Protein AF-A0A820IC75-F1 (afdb_monomer_lite)

Foldseek 3Di:
DVLVVQLVVLVVQLVVLVVVVVVVVVVCVVVVHPDDDPCVVVSVVSNVVSVVSNVVSVVVVVVVVVCVVVPD

pLDDT: mean 91.43, std 5.34, range [63.59, 96.75]

Sequence (72 aa):
MMLVANSCLAQLIFGSDMLAMAIFTFHNDLKKIKYQDSLCIFRGYLGYVATILQNHSYLLQAAYRYITVVYP

Radius of gyration: 17.55 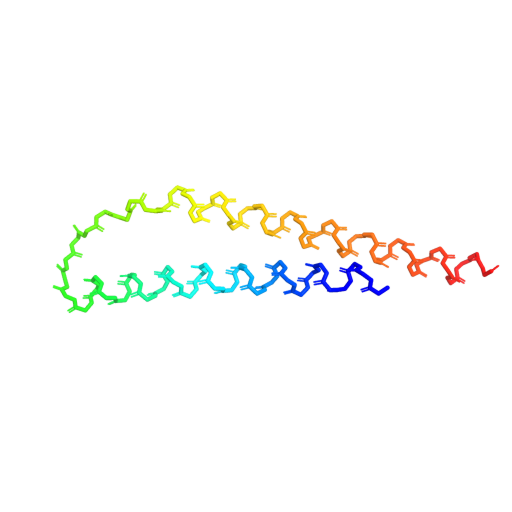Å; chains: 1; bounding box: 42×16×49 Å

Secondary structure (DSSP, 8-state):
-HHHHHHHHHHHHHHHHHHHHHHHHHHHHHHT-----TTHHHHHHHHHHHHHHHHHHHHHHHHHHHHHHH--

Organism: NCBI:txid433720

Structure (mmCIF, N/CA/C/O backbone):
data_AF-A0A820IC75-F1
#
_entry.id   AF-A0A820IC75-F1
#
loop_
_atom_site.group_PDB
_atom_site.id
_atom_site.type_symbol
_atom_site.label_atom_id
_atom_site.label_alt_id
_atom_site.label_comp_id
_atom_site.label_asym_id
_atom_site.label_entity_id
_atom_site.label_seq_id
_atom_site.pdbx_PDB_ins_code
_atom_site.Cartn_x
_atom_site.Cartn_y
_atom_site.Cartn_z
_atom_site.occupancy
_atom_site.B_iso_or_equiv
_atom_site.auth_seq_id
_atom_site.auth_comp_id
_atom_site.auth_asym_id
_atom_site.auth_atom_id
_atom_site.pdbx_PDB_model_num
ATOM 1 N N . MET A 1 1 ? -18.759 -0.154 9.821 1.00 63.59 1 MET A N 1
ATOM 2 C CA . MET A 1 1 ? -18.434 -0.658 8.461 1.00 63.59 1 MET A CA 1
ATOM 3 C C . MET A 1 1 ? -17.503 0.256 7.655 1.00 63.59 1 MET A C 1
ATOM 5 O O . MET A 1 1 ? -16.758 -0.264 6.840 1.00 63.59 1 MET A O 1
ATOM 9 N N . MET A 1 2 ? -17.456 1.571 7.905 1.00 80.69 2 MET A N 1
ATOM 10 C CA . MET A 1 2 ? -16.548 2.504 7.205 1.00 80.69 2 MET A CA 1
ATOM 11 C C . MET A 1 2 ? -15.050 2.144 7.327 1.00 80.69 2 MET A C 1
ATOM 13 O O . MET A 1 2 ? -14.318 2.225 6.348 1.00 80.69 2 MET A O 1
ATOM 17 N N . LEU A 1 3 ? -14.607 1.651 8.492 1.00 80.81 3 LEU A N 1
ATOM 18 C CA . LEU A 1 3 ? -13.226 1.182 8.695 1.00 80.81 3 LEU A CA 1
ATOM 19 C C . LEU A 1 3 ? -12.846 -0.001 7.789 1.00 80.81 3 LEU A C 1
ATOM 21 O O . LEU A 1 3 ? -11.697 -0.090 7.371 1.00 80.81 3 LEU A O 1
ATOM 25 N N . VAL A 1 4 ? -13.805 -0.880 7.470 1.00 85.00 4 VAL A N 1
ATOM 26 C CA . VAL A 1 4 ? -13.584 -2.024 6.569 1.00 85.00 4 VAL A CA 1
ATOM 27 C C . VAL A 1 4 ? -13.366 -1.521 5.145 1.00 85.00 4 VAL A C 1
ATOM 29 O O . VAL A 1 4 ? -12.398 -1.911 4.498 1.00 85.00 4 VAL A O 1
ATOM 32 N N . ALA A 1 5 ? -14.209 -0.590 4.689 1.00 85.75 5 ALA A N 1
ATOM 33 C CA . ALA A 1 5 ? -14.041 0.055 3.390 1.00 85.75 5 ALA A CA 1
ATOM 34 C C . ALA A 1 5 ? -12.681 0.768 3.282 1.00 85.75 5 ALA A C 1
ATOM 36 O O . ALA A 1 5 ? -12.009 0.638 2.262 1.00 85.75 5 ALA A O 1
ATOM 37 N N . ASN A 1 6 ? -12.235 1.436 4.352 1.00 87.88 6 ASN A N 1
ATOM 38 C CA . ASN A 1 6 ? -10.921 2.078 4.397 1.00 87.88 6 ASN A CA 1
ATOM 39 C C . ASN A 1 6 ? -9.770 1.065 4.272 1.00 87.88 6 ASN A C 1
ATOM 41 O O . ASN A 1 6 ? -8.847 1.282 3.491 1.00 87.88 6 ASN A O 1
ATOM 45 N N . SER A 1 7 ? -9.838 -0.072 4.978 1.00 89.19 7 SER A N 1
ATOM 46 C CA . SER A 1 7 ? -8.835 -1.137 4.832 1.00 89.19 7 SER A CA 1
ATOM 47 C C . SER A 1 7 ? -8.827 -1.760 3.432 1.00 89.19 7 SER A C 1
ATOM 49 O O . SER A 1 7 ? -7.751 -2.018 2.898 1.00 89.19 7 SER A O 1
ATOM 51 N N . CYS A 1 8 ? -9.993 -1.946 2.804 1.00 91.44 8 CYS A N 1
ATOM 52 C CA . CYS A 1 8 ? -10.076 -2.462 1.437 1.00 91.44 8 CYS A CA 1
ATOM 53 C C . CYS A 1 8 ? -9.492 -1.473 0.421 1.00 91.44 8 CYS A C 1
ATOM 55 O O . CYS A 1 8 ? -8.743 -1.876 -0.465 1.00 91.44 8 CYS A O 1
ATOM 57 N N . LEU A 1 9 ? -9.790 -0.178 0.565 1.00 92.50 9 LEU A N 1
ATOM 58 C CA . LEU A 1 9 ? -9.220 0.864 -0.287 1.00 92.50 9 LEU A CA 1
ATOM 59 C C . LEU A 1 9 ? -7.691 0.920 -0.138 1.00 92.50 9 LEU A C 1
ATOM 61 O O . LEU A 1 9 ? -6.981 0.949 -1.139 1.00 92.50 9 LEU A O 1
ATOM 65 N N . ALA A 1 10 ? -7.182 0.876 1.097 1.00 92.81 10 ALA A N 1
ATOM 66 C CA . ALA A 1 10 ? -5.746 0.861 1.367 1.00 92.81 10 ALA A CA 1
ATOM 67 C C . ALA A 1 10 ? -5.054 -0.357 0.728 1.00 92.81 10 ALA A C 1
ATOM 69 O O . ALA A 1 10 ? -4.000 -0.206 0.113 1.00 92.81 10 ALA A O 1
ATOM 70 N N . GLN A 1 11 ? -5.675 -1.541 0.795 1.00 93.81 11 GLN A N 1
ATOM 71 C CA . GLN A 1 11 ? -5.167 -2.747 0.134 1.00 93.81 11 GLN A CA 1
ATOM 72 C C . GLN A 1 11 ? -5.184 -2.645 -1.391 1.00 93.81 11 GLN A C 1
ATOM 74 O O . GLN A 1 11 ? -4.229 -3.077 -2.031 1.00 93.81 11 GLN A O 1
ATOM 79 N N . LEU A 1 12 ? -6.237 -2.071 -1.979 1.00 95.38 12 LEU A N 1
ATOM 80 C CA . LEU A 1 12 ? -6.303 -1.847 -3.425 1.00 95.38 12 LEU A CA 1
ATOM 81 C C . LEU A 1 12 ? -5.187 -0.911 -3.891 1.00 95.38 12 LEU A C 1
ATOM 83 O O . LEU A 1 12 ? -4.494 -1.219 -4.859 1.00 95.38 12 LEU A O 1
ATOM 87 N N . ILE A 1 13 ? -4.978 0.194 -3.173 1.00 94.56 13 ILE A N 1
ATOM 88 C CA . ILE A 1 13 ? -3.914 1.158 -3.462 1.00 94.56 13 ILE A CA 1
ATOM 89 C C . ILE A 1 13 ? -2.545 0.473 -3.362 1.00 94.56 13 ILE A C 1
ATOM 91 O O . ILE A 1 13 ? -1.780 0.500 -4.325 1.00 94.56 13 ILE A O 1
ATOM 95 N N . PHE A 1 14 ? -2.268 -0.214 -2.253 1.00 94.88 14 PHE A N 1
ATOM 96 C CA . PHE A 1 14 ? -1.006 -0.927 -2.045 1.00 94.88 14 PHE A CA 1
ATOM 97 C C . PHE A 1 14 ? -0.756 -2.011 -3.105 1.00 94.88 14 PHE A C 1
ATOM 99 O O . PHE A 1 14 ? 0.330 -2.095 -3.674 1.00 94.88 14 PHE A O 1
ATOM 106 N N . GLY A 1 15 ? -1.770 -2.822 -3.415 1.00 95.12 15 GLY A N 1
ATOM 107 C CA . GLY A 1 15 ? -1.674 -3.871 -4.428 1.00 95.12 15 GLY A CA 1
ATOM 108 C C . GLY A 1 1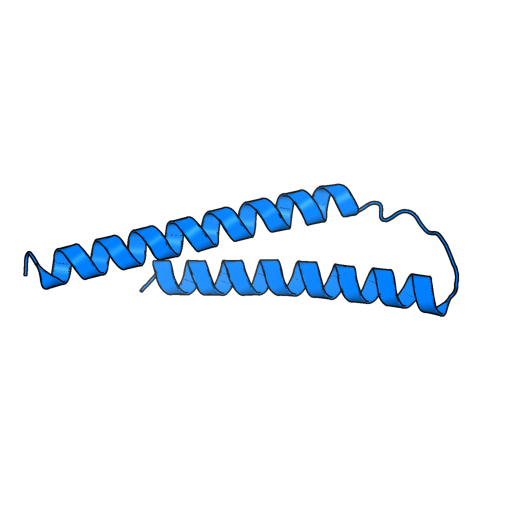5 ? -1.419 -3.312 -5.827 1.00 95.12 15 GLY A C 1
ATOM 109 O O . GLY A 1 15 ? -0.602 -3.860 -6.564 1.00 95.12 15 GLY A O 1
ATOM 110 N N . SER A 1 16 ? -2.066 -2.197 -6.179 1.00 95.38 16 SER A N 1
ATOM 111 C CA . SER A 1 16 ? -1.838 -1.522 -7.461 1.00 95.38 16 SER A CA 1
ATOM 112 C C . SER A 1 16 ? -0.420 -0.953 -7.584 1.00 95.38 16 SER A C 1
ATOM 114 O O . SER A 1 16 ? 0.196 -1.086 -8.642 1.00 95.38 16 SER A O 1
ATOM 116 N N . ASP A 1 17 ? 0.127 -0.398 -6.498 1.00 94.88 17 ASP A N 1
ATOM 117 C CA . ASP A 1 17 ? 1.492 0.131 -6.448 1.00 94.88 17 ASP A CA 1
ATOM 118 C C . ASP A 1 17 ? 2.533 -0.982 -6.631 1.00 94.88 17 ASP A C 1
ATOM 120 O O . ASP A 1 17 ? 3.406 -0.901 -7.501 1.00 94.88 17 ASP A O 1
ATOM 124 N N . MET A 1 18 ? 2.362 -2.086 -5.899 1.00 94.62 18 MET A N 1
ATOM 125 C CA . MET A 1 18 ? 3.217 -3.269 -6.012 1.00 94.62 18 MET A CA 1
ATOM 126 C C . MET A 1 18 ? 3.140 -3.913 -7.396 1.00 94.62 18 MET A C 1
ATOM 128 O O . MET A 1 18 ? 4.168 -4.289 -7.960 1.00 94.62 18 MET A O 1
ATOM 132 N N . LEU A 1 19 ? 1.944 -4.004 -7.986 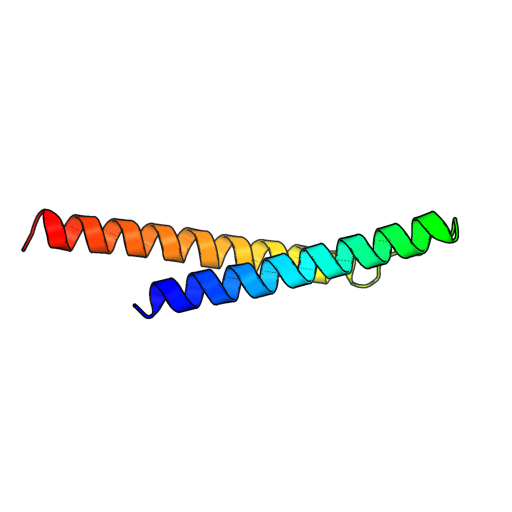1.00 96.12 19 LEU A N 1
ATOM 133 C CA . LEU A 1 19 ? 1.776 -4.529 -9.340 1.00 96.12 19 LEU A CA 1
ATOM 134 C C . LEU A 1 19 ? 2.488 -3.642 -10.369 1.00 96.12 19 LEU A C 1
ATOM 136 O O . LEU A 1 19 ? 3.184 -4.148 -11.248 1.00 96.12 19 LEU A O 1
ATOM 140 N N . ALA A 1 20 ? 2.357 -2.321 -10.250 1.00 93.44 20 ALA A N 1
ATOM 141 C CA . ALA A 1 20 ? 3.014 -1.379 -11.146 1.00 93.44 20 ALA A CA 1
ATOM 142 C C . ALA A 1 20 ? 4.547 -1.421 -11.011 1.00 93.44 20 ALA A C 1
ATOM 144 O O . ALA A 1 20 ? 5.255 -1.273 -12.012 1.00 93.44 20 ALA A O 1
ATOM 145 N N . MET A 1 21 ? 5.066 -1.640 -9.798 1.00 93.44 21 MET A N 1
ATOM 146 C CA . MET A 1 21 ? 6.491 -1.879 -9.558 1.00 93.44 21 MET A CA 1
ATOM 147 C C . MET A 1 21 ? 6.949 -3.192 -10.201 1.00 93.44 21 MET A C 1
ATOM 149 O O . MET A 1 21 ? 7.940 -3.199 -10.927 1.00 93.44 21 MET A O 1
ATOM 153 N N . ALA A 1 22 ? 6.200 -4.281 -10.015 1.00 94.25 22 ALA A N 1
ATOM 154 C CA . ALA A 1 22 ? 6.516 -5.578 -10.606 1.00 94.25 22 ALA A CA 1
ATOM 155 C C . ALA A 1 22 ? 6.534 -5.526 -12.141 1.00 94.25 22 ALA A C 1
ATOM 157 O O . ALA A 1 22 ? 7.474 -6.023 -12.758 1.00 94.25 22 ALA A O 1
ATOM 158 N N . ILE A 1 23 ? 5.544 -4.871 -12.763 1.00 94.88 23 ILE A N 1
ATOM 159 C CA . ILE A 1 23 ? 5.489 -4.680 -14.220 1.00 94.88 23 ILE A CA 1
ATOM 160 C C . ILE A 1 23 ? 6.700 -3.882 -14.711 1.00 94.88 23 ILE A C 1
ATOM 162 O O . ILE A 1 23 ? 7.303 -4.249 -15.718 1.00 94.88 23 ILE A O 1
ATOM 166 N N . PHE A 1 24 ? 7.073 -2.806 -14.011 1.00 93.00 24 PHE A N 1
ATOM 167 C CA . PHE A 1 24 ? 8.228 -1.987 -14.379 1.00 93.00 24 PHE A CA 1
ATOM 168 C C . PHE A 1 24 ? 9.537 -2.784 -14.311 1.00 93.00 24 PHE A C 1
ATOM 170 O O . PHE A 1 24 ? 10.306 -2.787 -15.274 1.00 93.00 24 PHE A O 1
ATOM 177 N N . THR A 1 25 ? 9.764 -3.503 -13.210 1.00 92.44 25 THR A N 1
ATOM 178 C CA . THR A 1 25 ? 10.943 -4.362 -13.040 1.00 92.44 25 THR A CA 1
ATOM 179 C C . THR A 1 25 ? 10.986 -5.438 -14.119 1.00 92.44 25 THR A C 1
ATOM 181 O O . THR A 1 25 ? 11.985 -5.564 -14.821 1.00 92.44 25 THR A O 1
ATOM 184 N N . PHE A 1 26 ? 9.869 -6.132 -14.342 1.00 94.88 26 PHE A N 1
ATOM 185 C CA . PHE A 1 26 ? 9.765 -7.174 -15.359 1.00 94.88 26 PHE A CA 1
ATOM 186 C C . PHE A 1 26 ? 10.045 -6.641 -16.771 1.00 94.88 26 PHE A C 1
ATOM 188 O O . PHE A 1 26 ? 10.748 -7.274 -17.555 1.00 94.88 26 PHE A O 1
ATOM 195 N N . HIS A 1 27 ? 9.541 -5.450 -17.099 1.00 94.50 27 HIS A N 1
ATOM 196 C CA . HIS A 1 27 ? 9.787 -4.811 -18.388 1.00 94.50 27 HIS A CA 1
ATOM 197 C C . HIS A 1 27 ? 11.271 -4.488 -18.614 1.00 94.50 27 HIS A C 1
ATOM 199 O O . HIS A 1 27 ? 11.796 -4.709 -19.710 1.00 94.50 27 HIS A O 1
ATOM 205 N N . ASN A 1 28 ? 11.946 -3.977 -17.585 1.00 91.19 28 ASN A N 1
ATOM 206 C CA . ASN A 1 28 ? 13.370 -3.663 -17.644 1.00 91.19 28 ASN A CA 1
ATOM 207 C C . ASN A 1 28 ? 14.232 -4.923 -17.731 1.00 91.19 28 ASN A C 1
ATOM 209 O O . ASN A 1 28 ? 15.161 -4.960 -18.541 1.00 91.19 28 ASN A O 1
ATOM 213 N N . ASP A 1 29 ? 13.881 -5.964 -16.976 1.00 92.31 29 ASP A N 1
ATOM 214 C CA . ASP A 1 29 ? 14.566 -7.257 -17.003 1.00 92.31 29 ASP A CA 1
ATOM 215 C C . ASP A 1 29 ? 14.449 -7.921 -18.379 1.00 92.31 29 ASP A C 1
ATOM 217 O O . ASP A 1 29 ? 15.456 -8.349 -18.949 1.00 92.31 29 ASP A O 1
ATOM 221 N N . LEU A 1 30 ? 13.249 -7.923 -18.974 1.00 95.31 30 LEU A N 1
ATOM 222 C CA . LEU A 1 30 ? 13.023 -8.450 -20.324 1.00 95.31 30 LEU A CA 1
ATOM 223 C C . LEU A 1 30 ? 13.859 -7.728 -21.384 1.00 95.31 30 LEU A C 1
ATOM 225 O O . LEU A 1 30 ? 14.384 -8.360 -22.301 1.00 95.31 30 LEU A O 1
ATOM 229 N N . LYS A 1 31 ? 13.992 -6.405 -21.267 1.00 93.31 31 LYS A N 1
ATOM 230 C CA . LYS A 1 31 ? 14.774 -5.596 -22.208 1.00 93.31 31 LYS A CA 1
ATOM 231 C C . LYS A 1 31 ? 16.267 -5.544 -21.869 1.00 93.31 31 LYS A C 1
ATOM 233 O O . LYS A 1 31 ? 17.037 -5.023 -22.672 1.00 93.31 31 LYS A O 1
ATOM 238 N N . LYS A 1 32 ? 16.685 -6.081 -20.715 1.00 88.31 32 LYS A N 1
ATOM 239 C CA . LYS A 1 32 ? 18.043 -5.964 -20.150 1.00 88.31 32 LYS A CA 1
ATOM 240 C C . LYS A 1 32 ? 18.520 -4.510 -20.027 1.00 88.31 32 LYS A C 1
ATOM 242 O O . LYS A 1 32 ? 19.710 -4.227 -20.160 1.00 88.31 32 LYS A O 1
ATOM 247 N N . ILE A 1 33 ? 17.596 -3.580 -19.782 1.00 89.00 33 ILE A N 1
ATOM 248 C CA . ILE A 1 33 ? 17.895 -2.150 -19.645 1.00 89.00 33 ILE A CA 1
ATOM 249 C C . ILE A 1 33 ? 17.916 -1.806 -18.159 1.00 89.00 33 ILE A C 1
ATOM 251 O O . ILE A 1 33 ? 16.947 -2.046 -17.445 1.00 89.00 33 ILE A O 1
ATOM 255 N N . LYS A 1 34 ? 19.003 -1.190 -17.691 1.00 81.25 34 LYS A N 1
ATOM 256 C CA . LYS A 1 34 ? 19.054 -0.592 -16.352 1.00 81.25 34 LYS A CA 1
ATOM 257 C C . LYS A 1 34 ? 18.519 0.833 -16.425 1.00 81.25 34 LYS A C 1
ATOM 259 O O . LYS A 1 34 ? 19.286 1.772 -16.617 1.00 81.25 34 LYS A O 1
ATOM 264 N N . TYR A 1 35 ? 17.201 0.978 -16.314 1.00 86.38 35 TYR A N 1
ATOM 265 C CA . TYR A 1 35 ? 16.556 2.282 -16.186 1.00 86.38 35 TYR A CA 1
ATOM 266 C C . TYR A 1 35 ? 16.251 2.567 -14.715 1.00 86.38 35 TYR A C 1
ATOM 268 O O . TYR A 1 35 ? 15.704 1.717 -14.011 1.00 86.38 35 TYR A O 1
ATOM 276 N N . GLN A 1 36 ? 16.617 3.757 -14.242 1.00 83.94 36 GLN A N 1
ATOM 277 C CA . GLN A 1 36 ? 16.326 4.176 -12.875 1.00 83.94 36 GLN A CA 1
ATOM 278 C C . GLN A 1 36 ? 14.839 4.527 -12.754 1.00 83.94 36 GLN A C 1
ATOM 280 O O . GLN A 1 36 ? 14.337 5.365 -13.500 1.00 83.94 36 GLN A O 1
ATOM 285 N N . ASP A 1 37 ? 14.132 3.891 -11.819 1.00 86.50 37 ASP A N 1
ATOM 286 C CA . ASP A 1 37 ? 12.727 4.207 -11.551 1.00 86.50 37 ASP A CA 1
ATOM 287 C C . ASP A 1 37 ? 12.621 5.589 -10.887 1.00 86.50 37 ASP A C 1
ATOM 289 O O . ASP A 1 37 ? 12.957 5.758 -9.711 1.00 86.50 37 ASP A O 1
ATOM 293 N N . SER A 1 38 ? 12.155 6.586 -11.643 1.00 88.88 38 SER A N 1
ATOM 294 C CA . SER A 1 38 ? 11.938 7.951 -11.152 1.00 88.88 38 SER A CA 1
ATOM 295 C C . SER A 1 38 ? 10.818 8.038 -10.113 1.00 88.88 38 SER A C 1
ATOM 297 O O . SER A 1 38 ? 10.801 8.968 -9.308 1.00 88.88 38 SER A O 1
ATOM 299 N N . LEU A 1 39 ? 9.909 7.059 -10.086 1.00 90.88 39 LEU A N 1
ATOM 300 C CA . LEU A 1 39 ? 8.804 6.985 -9.137 1.00 90.88 39 LEU A CA 1
ATOM 301 C C . LEU A 1 39 ? 9.140 6.137 -7.907 1.00 90.88 39 LEU A C 1
ATOM 303 O O . LEU A 1 39 ? 8.315 6.066 -7.003 1.00 90.88 39 LEU A O 1
ATOM 307 N N . CYS A 1 40 ? 10.334 5.541 -7.814 1.00 89.75 40 CYS A N 1
ATOM 308 C CA . CYS A 1 40 ? 10.716 4.644 -6.716 1.00 89.75 40 CYS A CA 1
ATOM 309 C C . CYS A 1 40 ? 10.452 5.242 -5.323 1.00 89.75 40 CYS A C 1
ATOM 311 O O . CYS A 1 40 ? 9.816 4.612 -4.480 1.00 89.75 40 CYS A O 1
ATOM 313 N N . ILE A 1 41 ? 10.878 6.491 -5.100 1.00 93.69 41 ILE A N 1
ATOM 314 C CA . ILE A 1 41 ? 10.687 7.187 -3.817 1.00 93.69 41 ILE A CA 1
ATOM 315 C C . ILE A 1 41 ? 9.196 7.405 -3.536 1.00 93.69 41 ILE A C 1
ATOM 317 O O . ILE A 1 41 ? 8.732 7.173 -2.421 1.00 93.69 41 ILE A O 1
ATOM 321 N N . PHE A 1 42 ? 8.442 7.829 -4.552 1.00 92.25 42 PHE A N 1
ATOM 322 C CA . PHE A 1 42 ? 7.008 8.075 -4.433 1.00 92.25 42 PHE A CA 1
ATOM 323 C C . PHE A 1 42 ? 6.232 6.788 -4.128 1.00 92.25 42 PHE A C 1
ATOM 325 O O . PHE A 1 42 ? 5.420 6.775 -3.207 1.00 92.25 42 PHE A O 1
ATOM 332 N N . ARG A 1 43 ? 6.529 5.698 -4.843 1.00 92.00 43 ARG A N 1
ATOM 333 C CA . ARG A 1 43 ? 5.955 4.364 -4.613 1.00 92.00 43 ARG A CA 1
ATOM 334 C C . ARG A 1 43 ? 6.269 3.863 -3.209 1.00 92.00 43 ARG A C 1
ATOM 336 O O . ARG A 1 43 ? 5.373 3.475 -2.471 1.00 92.00 43 ARG A O 1
ATOM 343 N N . GLY A 1 44 ? 7.527 3.992 -2.780 1.00 92.88 44 GLY A N 1
ATOM 344 C CA . GLY A 1 44 ? 7.933 3.667 -1.414 1.00 92.88 44 GLY A CA 1
ATOM 345 C C . GLY A 1 44 ? 7.118 4.431 -0.367 1.00 92.88 44 GLY A C 1
ATOM 346 O O . GLY A 1 44 ? 6.548 3.821 0.536 1.00 92.88 44 GLY A O 1
ATOM 347 N N . TYR A 1 45 ? 7.002 5.754 -0.510 1.00 94.62 45 TYR A N 1
ATOM 348 C CA . TYR A 1 45 ? 6.184 6.586 0.377 1.00 94.62 45 TYR A CA 1
ATOM 349 C C . TYR A 1 45 ? 4.715 6.140 0.399 1.00 94.62 45 TYR A C 1
ATOM 351 O O . TYR A 1 45 ? 4.133 5.955 1.470 1.00 94.62 45 TYR A O 1
ATOM 359 N N . LEU A 1 46 ? 4.128 5.925 -0.777 1.00 94.12 46 LEU A N 1
ATOM 360 C CA . LEU A 1 46 ? 2.736 5.520 -0.933 1.00 94.12 46 LEU A CA 1
ATOM 361 C C . LEU A 1 46 ? 2.476 4.142 -0.302 1.00 94.12 46 LEU A C 1
ATOM 363 O O . LEU A 1 46 ? 1.492 3.978 0.423 1.00 94.12 46 LEU A O 1
ATOM 367 N N . GLY A 1 47 ? 3.397 3.193 -0.475 1.00 94.25 47 GLY A N 1
ATOM 368 C CA . GLY A 1 47 ? 3.364 1.883 0.170 1.00 94.25 47 GLY A CA 1
ATOM 369 C C . GLY A 1 47 ? 3.406 1.967 1.699 1.00 94.25 47 GLY A C 1
ATOM 370 O O . GLY A 1 47 ? 2.599 1.320 2.376 1.00 94.25 47 GLY A O 1
ATOM 371 N N . TYR A 1 48 ? 4.284 2.805 2.261 1.00 94.44 48 TYR A N 1
ATOM 372 C CA . TYR A 1 48 ? 4.341 3.034 3.710 1.00 94.44 48 TYR A CA 1
ATOM 373 C C . TYR A 1 48 ? 3.035 3.628 4.248 1.00 94.44 48 TYR A C 1
ATOM 375 O O . TYR A 1 48 ? 2.487 3.122 5.230 1.00 94.44 48 TYR A O 1
ATOM 383 N N . VAL A 1 49 ? 2.504 4.663 3.594 1.00 93.94 49 VAL A N 1
ATOM 384 C CA . VAL A 1 49 ? 1.257 5.323 4.008 1.00 93.94 49 VAL A CA 1
ATOM 385 C C . VAL A 1 49 ? 0.074 4.355 3.960 1.00 93.94 49 VAL A C 1
ATOM 387 O O . VAL A 1 49 ? -0.672 4.257 4.938 1.00 93.94 49 VAL A O 1
ATOM 390 N N . ALA A 1 50 ? -0.076 3.595 2.871 1.00 92.81 50 ALA A N 1
ATOM 391 C CA . ALA A 1 50 ? -1.147 2.611 2.733 1.00 92.81 50 ALA A CA 1
ATOM 392 C C . ALA A 1 50 ? -1.074 1.531 3.827 1.00 92.81 50 ALA A C 1
ATOM 394 O O . ALA A 1 50 ? -2.090 1.198 4.441 1.00 92.81 50 ALA A O 1
ATOM 395 N N . THR A 1 51 ? 0.132 1.051 4.143 1.00 92.62 51 THR A N 1
ATOM 396 C CA . THR A 1 51 ? 0.351 0.042 5.191 1.00 92.62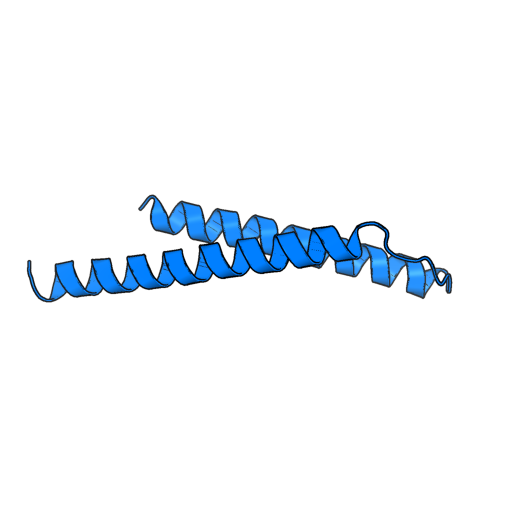 51 THR A CA 1
ATOM 397 C C . THR A 1 51 ? -0.005 0.578 6.580 1.00 92.62 51 THR A C 1
ATOM 399 O O . THR A 1 51 ? -0.676 -0.099 7.362 1.00 92.62 51 THR A O 1
ATOM 402 N N . ILE A 1 52 ? 0.396 1.813 6.896 1.00 94.00 52 ILE A N 1
ATOM 403 C CA . ILE A 1 52 ? 0.063 2.467 8.170 1.00 94.00 52 ILE A CA 1
ATOM 404 C C . ILE A 1 52 ? -1.455 2.624 8.312 1.00 94.00 52 ILE A C 1
ATOM 406 O O . ILE A 1 52 ? -2.003 2.275 9.362 1.00 94.00 52 ILE A O 1
ATOM 410 N N . LEU A 1 53 ? -2.133 3.107 7.265 1.00 92.38 53 LEU A N 1
ATOM 411 C CA . LEU A 1 53 ? -3.591 3.266 7.227 1.00 92.38 53 LEU A CA 1
ATOM 412 C C . LEU A 1 53 ? -4.314 1.932 7.430 1.00 92.38 53 LEU A C 1
ATOM 414 O O . LEU A 1 53 ? -5.266 1.855 8.212 1.00 92.38 53 LEU A O 1
ATOM 418 N N . GLN A 1 54 ? -3.851 0.878 6.760 1.00 92.19 54 GLN A N 1
ATOM 419 C CA . GLN A 1 54 ? -4.402 -0.467 6.886 1.00 92.19 54 GLN A CA 1
ATOM 420 C C . GLN A 1 54 ? -4.253 -0.999 8.318 1.00 92.19 54 GLN A C 1
ATOM 422 O O . GLN A 1 54 ? -5.240 -1.427 8.917 1.00 92.19 54 GLN A O 1
ATOM 427 N N . ASN A 1 55 ? -3.053 -0.912 8.899 1.00 92.81 55 ASN A N 1
ATOM 428 C CA . ASN A 1 55 ? -2.781 -1.423 10.244 1.00 92.81 55 ASN A CA 1
ATOM 429 C C . ASN A 1 55 ? -3.579 -0.680 11.323 1.00 92.81 55 ASN A C 1
ATOM 431 O O . ASN A 1 55 ? -4.169 -1.316 12.196 1.00 92.81 55 ASN A O 1
ATOM 435 N N . HIS A 1 56 ? -3.673 0.651 11.235 1.00 93.00 56 HIS A N 1
ATOM 436 C CA . HIS A 1 56 ? -4.506 1.432 12.154 1.00 93.00 56 HIS A CA 1
ATOM 437 C C . HIS A 1 56 ? -5.991 1.104 11.990 1.00 93.00 56 HIS A C 1
ATOM 439 O O . HIS A 1 56 ? -6.708 0.982 12.983 1.00 93.00 56 HIS A O 1
ATOM 445 N N . SER A 1 57 ? -6.454 0.903 10.753 1.00 92.06 57 SER A N 1
ATOM 446 C CA . SER A 1 57 ? -7.840 0.504 10.496 1.00 92.06 57 SER A CA 1
ATOM 447 C C . SER A 1 57 ? -8.155 -0.851 11.131 1.00 92.06 57 SER A C 1
ATOM 449 O O . SER A 1 57 ? -9.214 -0.995 11.739 1.00 92.06 57 SER A O 1
ATOM 451 N N . TYR A 1 58 ? -7.245 -1.827 11.054 1.00 92.75 58 TYR A N 1
ATOM 452 C CA . TYR A 1 58 ? -7.420 -3.125 11.711 1.00 92.75 58 TYR A CA 1
ATOM 453 C C . TYR A 1 58 ? -7.374 -3.040 13.231 1.00 92.75 58 TYR A C 1
ATOM 455 O O . TYR A 1 58 ? -8.206 -3.659 13.893 1.00 92.75 58 TYR A O 1
ATOM 463 N N . LEU A 1 59 ? -6.470 -2.236 13.788 1.00 94.25 59 LEU A N 1
ATOM 464 C CA . 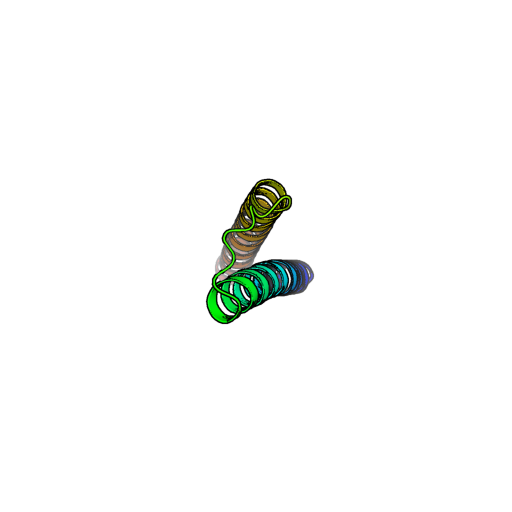LEU A 1 59 ? -6.396 -2.018 15.229 1.00 94.25 59 LEU A CA 1
ATOM 465 C C . LEU A 1 59 ? -7.696 -1.410 15.770 1.00 94.25 59 LEU A C 1
ATOM 467 O O . LEU A 1 59 ? -8.250 -1.909 16.748 1.00 94.25 59 LEU A O 1
ATOM 471 N N . LEU A 1 60 ? -8.238 -0.392 15.095 1.00 93.56 60 LEU A N 1
ATOM 472 C CA . LEU A 1 60 ? -9.514 0.221 15.471 1.00 93.56 60 LEU A CA 1
ATOM 473 C C . LEU A 1 60 ? -10.691 -0.749 15.322 1.00 93.56 60 LEU A C 1
ATOM 475 O O . LEU A 1 60 ? -11.576 -0.771 16.174 1.00 93.56 60 LEU A O 1
ATOM 479 N N . GLN A 1 61 ? -10.708 -1.577 14.273 1.00 93.06 61 GLN A N 1
ATOM 480 C CA . GLN A 1 61 ? -11.733 -2.613 14.107 1.00 93.06 61 GLN A CA 1
ATOM 481 C C . GLN A 1 61 ? -11.682 -3.657 15.230 1.00 93.06 61 GLN A C 1
ATOM 483 O O . GLN A 1 61 ? -12.732 -4.058 15.735 1.00 93.06 61 GLN A O 1
ATOM 488 N N . ALA A 1 62 ? -10.481 -4.080 15.631 1.00 92.88 62 ALA A N 1
ATOM 489 C CA . ALA A 1 62 ? -10.287 -5.020 16.729 1.00 92.88 62 ALA A CA 1
ATOM 490 C C . ALA A 1 62 ? -10.731 -4.416 18.069 1.00 92.88 62 ALA A C 1
ATOM 492 O O . ALA A 1 62 ? -11.497 -5.048 18.795 1.00 92.88 62 ALA A O 1
ATOM 493 N N . ALA A 1 63 ? -10.329 -3.173 18.357 1.00 94.25 63 ALA A N 1
ATOM 494 C CA . ALA A 1 63 ? -10.740 -2.454 19.560 1.00 94.25 63 ALA A CA 1
ATOM 495 C C . ALA A 1 63 ? -12.262 -2.260 19.619 1.00 94.25 63 ALA A C 1
ATOM 497 O O . ALA A 1 63 ? -12.878 -2.529 20.647 1.00 94.25 63 ALA A O 1
ATOM 498 N N . TYR A 1 64 ? -12.884 -1.868 18.502 1.00 92.12 64 TYR A N 1
ATOM 499 C CA . TYR A 1 64 ? -14.336 -1.726 18.411 1.00 92.12 64 TYR A CA 1
ATOM 500 C C . TYR A 1 64 ? -15.049 -3.044 18.721 1.00 92.12 64 TYR A C 1
ATOM 502 O O . TYR A 1 64 ? -15.912 -3.077 19.592 1.00 92.12 64 TYR A O 1
ATOM 510 N N . ARG A 1 65 ? -14.642 -4.150 18.078 1.00 92.69 65 ARG A N 1
ATOM 511 C CA . ARG A 1 65 ? -15.225 -5.474 18.348 1.00 92.69 65 ARG A CA 1
ATOM 512 C C . ARG A 1 65 ? -15.042 -5.904 19.800 1.00 92.69 65 ARG A C 1
ATOM 514 O O . ARG A 1 65 ? -15.975 -6.450 20.374 1.00 92.69 65 ARG A O 1
ATOM 521 N N . TYR A 1 66 ? -13.871 -5.660 20.384 1.00 95.19 66 TYR A N 1
ATOM 522 C CA . TYR A 1 66 ? -13.616 -5.975 21.787 1.00 95.19 66 TYR A CA 1
ATOM 523 C C . TYR A 1 66 ? -14.578 -5.222 22.711 1.00 95.19 66 TYR A C 1
ATOM 525 O O . TYR A 1 66 ? -15.228 -5.842 23.548 1.00 95.19 66 TYR A O 1
ATOM 533 N N . ILE A 1 67 ? -14.723 -3.907 22.517 1.00 95.38 67 ILE A N 1
ATOM 534 C CA . ILE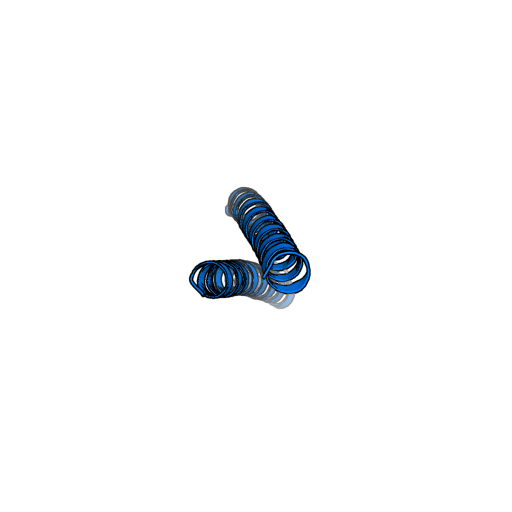 A 1 67 ? -15.618 -3.079 23.334 1.00 95.38 67 ILE A CA 1
ATOM 535 C C . ILE A 1 67 ? -17.063 -3.555 23.192 1.00 95.38 67 ILE A C 1
ATOM 537 O O . ILE A 1 67 ? -17.709 -3.767 24.206 1.00 95.38 67 ILE A O 1
ATOM 541 N N . THR A 1 68 ? -17.551 -3.796 21.972 1.00 93.38 68 THR A N 1
ATOM 542 C CA . THR A 1 68 ? -18.939 -4.244 21.751 1.00 93.38 68 THR A CA 1
ATOM 543 C C . THR A 1 68 ? -19.235 -5.616 22.365 1.00 93.38 68 THR A C 1
ATOM 545 O O . THR A 1 68 ? -20.371 -5.888 22.729 1.00 93.38 68 THR A O 1
ATOM 548 N N . VAL A 1 69 ? -18.239 -6.501 22.466 1.00 95.25 69 VAL A N 1
ATOM 549 C CA . VAL A 1 69 ? -18.420 -7.840 23.053 1.00 95.25 69 VAL A CA 1
ATOM 550 C C . VAL A 1 69 ? -18.331 -7.811 24.580 1.00 95.25 69 VAL A C 1
ATOM 552 O O . VAL A 1 69 ? -19.094 -8.506 25.242 1.00 95.25 69 VAL A O 1
ATOM 555 N N . VAL A 1 70 ? -17.396 -7.042 25.145 1.00 96.75 70 VAL A N 1
ATOM 556 C CA . VAL A 1 70 ? -17.156 -6.997 26.600 1.00 96.75 70 VAL A CA 1
ATOM 557 C C . VAL A 1 70 ? -18.109 -6.033 27.310 1.00 96.75 70 VAL A C 1
ATOM 559 O O . VAL A 1 70 ? -18.505 -6.293 28.444 1.00 96.75 70 VAL A O 1
ATOM 562 N N . TYR A 1 71 ? -18.488 -4.944 26.643 1.00 92.88 71 TYR A N 1
ATOM 563 C CA . TYR A 1 71 ? -19.374 -3.898 27.151 1.00 92.88 71 TYR A CA 1
ATOM 564 C C . TYR A 1 71 ? -20.561 -3.711 26.186 1.00 92.88 71 TYR A C 1
ATOM 566 O O . TYR A 1 71 ? -20.542 -2.770 25.386 1.00 92.88 71 TYR A O 1
ATOM 574 N N . PRO A 1 72 ? -21.541 -4.636 26.202 1.00 72.56 72 PRO A N 1
ATOM 575 C CA . PRO A 1 72 ? -22.720 -4.576 25.340 1.00 72.56 72 PRO A CA 1
ATOM 576 C C . PRO A 1 72 ? -23.643 -3.391 25.652 1.00 72.56 72 PRO A C 1
ATOM 578 O O . PRO A 1 72 ? -23.772 -3.024 26.844 1.00 72.56 72 PRO A O 1
#